Protein AF-A0A1F5KJW1-F1 (afdb_monomer)

Mean predicted aligned error: 9.25 Å

Organism: NCBI:txid1797776

Secondary structure (DSSP, 8-state):
-HHHHHHHHHHHHHHHHHHHHHHHHT--HHHHHH-TT-HHHHHHHHHHHHHHHHHHHHHHHT---

pLDDT: mean 72.55, std 8.72, range [38.25, 82.12]

Solvent-accessible surface area (backbone atoms only — not comparable to full-atom values): 3739 Å² total; per-residue (Å²): 125,72,64,63,57,54,56,51,51,51,50,49,52,52,48,24,50,50,53,52,45,22,69,72,67,72,43,59,63,59,29,73,74,72,41,70,90,41,76,62,46,55,51,50,51,51,53,38,49,50,51,37,50,53,51,50,50,50,58,68,64,60,79,77,126

Sequence (65 aa):
MKGLALYAGWLVVLGALVVGLQGLLQLDVLGAVLGENTLWTRAVEVLIGLSGVMLGYKMLMGKKG

Foldseek 3Di:
DVVVVVVVVVVLQVLLVVLVVCVVVVPPPLCVVVNPPDPVSVVSSVVSPVSSVVVVVCVVVVPPD

InterPro domains:
  IPR007211 Protein of unknown function DUF378 [PF04070] (6-55)

Radius of gyration: 13.73 Å; Cα contacts (8 Å, |Δi|>4): 32; chains: 1; bounding box: 35×24×37 Å

Structure (mmCIF, N/CA/C/O backbone):
data_AF-A0A1F5KJW1-F1
#
_entry.id   AF-A0A1F5KJW1-F1
#
loop_
_atom_site.group_PDB
_atom_site.id
_atom_site.type_symbol
_atom_site.label_atom_id
_atom_site.label_alt_id
_atom_site.label_comp_id
_atom_site.label_asym_id
_atom_site.label_entity_id
_atom_site.label_seq_id
_atom_site.pdbx_PDB_ins_code
_atom_site.Cartn_x
_atom_site.Cartn_y
_atom_site.Cartn_z
_atom_site.occupancy
_atom_site.B_iso_or_equiv
_atom_site.auth_seq_id
_atom_site.auth_comp_id
_atom_site.auth_asym_id
_atom_site.auth_atom_id
_atom_site.pdbx_PDB_model_num
ATOM 1 N N . MET A 1 1 ? -24.991 8.154 -2.324 1.00 55.59 1 MET A N 1
ATOM 2 C CA . MET A 1 1 ? -23.520 7.970 -2.236 1.00 55.59 1 MET A CA 1
ATOM 3 C C . MET A 1 1 ? -23.062 6.868 -1.256 1.00 55.59 1 MET A C 1
ATOM 5 O O . MET A 1 1 ? -21.871 6.769 -1.009 1.00 55.59 1 MET A O 1
ATOM 9 N N . LYS A 1 2 ? -23.937 5.997 -0.713 1.00 57.19 2 LYS A N 1
ATOM 10 C CA . LYS A 1 2 ? -23.521 4.950 0.255 1.00 57.19 2 LYS A CA 1
ATOM 11 C C . LYS A 1 2 ? -22.890 3.701 -0.389 1.00 57.19 2 LYS A C 1
ATOM 13 O O . LYS A 1 2 ? -22.030 3.081 0.218 1.00 57.19 2 LYS A O 1
ATOM 18 N N . GLY A 1 3 ? -23.276 3.361 -1.623 1.00 59.53 3 GLY A N 1
ATOM 19 C CA . GLY A 1 3 ? -22.764 2.171 -2.319 1.00 59.53 3 GLY A CA 1
ATOM 20 C C . GLY A 1 3 ? -21.290 2.277 -2.720 1.00 59.53 3 GLY A C 1
ATOM 21 O O . GLY A 1 3 ? -20.530 1.347 -2.485 1.00 59.53 3 GLY A O 1
ATOM 22 N N . LEU A 1 4 ?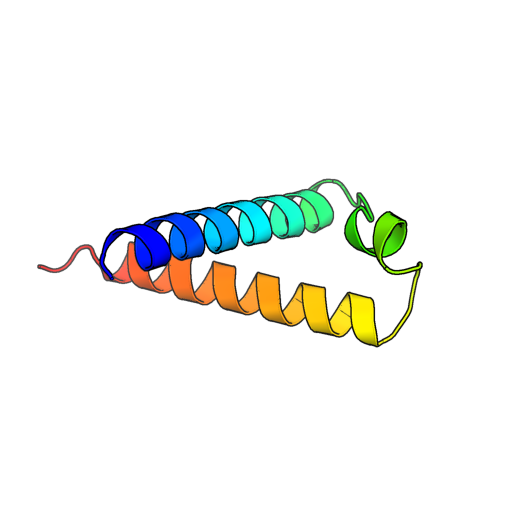 -20.859 3.429 -3.251 1.00 61.75 4 LEU A N 1
ATOM 23 C CA . LEU A 1 4 ? -19.478 3.630 -3.718 1.00 61.75 4 LEU A CA 1
ATOM 24 C C . LEU A 1 4 ? -18.438 3.462 -2.600 1.00 61.75 4 LEU A C 1
ATOM 26 O O . LEU A 1 4 ? -17.384 2.883 -2.830 1.00 61.75 4 LEU A O 1
ATOM 30 N N . ALA A 1 5 ? -18.754 3.926 -1.388 1.00 65.19 5 ALA A N 1
ATOM 31 C CA . ALA A 1 5 ? -17.870 3.797 -0.230 1.00 65.19 5 ALA A CA 1
ATOM 32 C C . ALA A 1 5 ? -17.675 2.333 0.200 1.00 65.19 5 ALA A C 1
ATOM 34 O O . ALA A 1 5 ? -16.586 1.951 0.619 1.00 65.19 5 ALA A O 1
ATOM 35 N N . LEU A 1 6 ? -18.712 1.504 0.051 1.00 71.31 6 LEU A N 1
ATOM 36 C CA . LEU A 1 6 ? -18.651 0.067 0.318 1.00 71.31 6 LEU A CA 1
ATOM 37 C C . LEU A 1 6 ? -17.757 -0.646 -0.702 1.00 71.31 6 LEU A C 1
ATOM 39 O O . LEU A 1 6 ? -16.861 -1.387 -0.308 1.00 71.31 6 LEU A O 1
ATOM 43 N N . TYR A 1 7 ? -17.941 -0.369 -1.997 1.00 76.62 7 TYR A N 1
ATOM 44 C CA . TYR A 1 7 ? -17.083 -0.926 -3.049 1.00 76.62 7 TYR A CA 1
ATOM 45 C C . TYR A 1 7 ? -15.626 -0.471 -2.908 1.00 76.62 7 TYR A C 1
ATOM 47 O O . TYR A 1 7 ? -14.717 -1.286 -3.038 1.00 76.62 7 TYR A O 1
ATOM 55 N N . ALA A 1 8 ? -15.396 0.801 -2.571 1.00 74.00 8 ALA A N 1
ATOM 56 C CA . ALA A 1 8 ? -14.060 1.329 -2.307 1.00 74.00 8 ALA A CA 1
ATOM 57 C C . ALA A 1 8 ? -13.400 0.648 -1.096 1.00 74.00 8 ALA A C 1
ATOM 59 O O . ALA A 1 8 ? -12.231 0.284 -1.166 1.00 74.00 8 ALA A O 1
ATOM 60 N N . GLY A 1 9 ? -14.147 0.408 -0.012 1.00 73.31 9 GLY A N 1
ATOM 61 C CA . GLY A 1 9 ? -13.646 -0.332 1.148 1.00 73.31 9 GLY A CA 1
ATOM 62 C C . GLY A 1 9 ? -13.224 -1.761 0.795 1.00 73.31 9 GLY A C 1
ATOM 63 O O . GLY A 1 9 ? -12.134 -2.188 1.166 1.00 73.31 9 GLY A O 1
ATOM 64 N N . TRP A 1 10 ? -14.041 -2.472 0.013 1.00 79.69 10 TRP A N 1
ATOM 65 C CA . TRP A 1 10 ? -13.708 -3.815 -0.474 1.00 79.69 10 TRP A CA 1
ATOM 66 C C . TRP A 1 10 ? -12.488 -3.828 -1.400 1.00 79.69 10 TRP A C 1
ATOM 68 O O . TRP A 1 10 ? -11.644 -4.711 -1.268 1.00 79.69 10 TRP A O 1
ATOM 78 N N . LEU A 1 11 ? -12.348 -2.835 -2.283 1.00 78.31 11 LEU A N 1
ATOM 79 C CA . LEU A 1 11 ? -11.169 -2.679 -3.142 1.00 78.31 11 LEU A CA 1
ATOM 80 C C . LEU A 1 11 ? -9.885 -2.469 -2.329 1.00 78.31 11 LEU A C 1
ATOM 82 O O . LEU A 1 11 ? -8.858 -3.056 -2.656 1.00 78.31 11 LEU A O 1
ATOM 86 N N . VAL A 1 12 ? -9.943 -1.687 -1.247 1.00 77.75 12 VAL A N 1
ATOM 87 C CA . VAL A 1 12 ? -8.795 -1.476 -0.349 1.00 77.75 12 VAL A CA 1
ATOM 88 C C . VAL A 1 12 ? -8.421 -2.764 0.382 1.00 77.75 12 VAL A C 1
ATOM 90 O O . VAL A 1 12 ? -7.240 -3.089 0.469 1.00 77.75 12 VAL A O 1
ATOM 93 N N . VAL A 1 13 ? -9.408 -3.516 0.879 1.00 80.38 13 VAL A N 1
ATOM 94 C CA . VAL A 1 13 ? -9.158 -4.801 1.552 1.00 80.38 13 VAL A CA 1
ATOM 95 C C . VAL A 1 13 ? -8.538 -5.801 0.583 1.00 80.38 13 VAL A C 1
ATOM 97 O O . VAL A 1 13 ? -7.526 -6.406 0.919 1.00 80.38 13 VAL A O 1
ATOM 100 N N . LEU A 1 14 ? -9.091 -5.938 -0.625 1.00 82.12 14 LEU A N 1
ATOM 101 C CA . LEU A 1 14 ? -8.539 -6.815 -1.658 1.00 82.12 14 LEU A CA 1
ATOM 102 C C . LEU A 1 14 ? -7.120 -6.398 -2.055 1.00 82.12 14 LEU A C 1
ATOM 104 O O . LEU A 1 14 ? -6.243 -7.252 -2.117 1.00 82.12 14 LEU A O 1
ATOM 108 N N . GLY A 1 15 ? -6.867 -5.101 -2.254 1.00 78.50 15 GLY A N 1
ATOM 109 C CA . GLY A 1 15 ? -5.530 -4.586 -2.554 1.00 78.50 15 GLY A CA 1
ATOM 110 C C . GLY A 1 15 ? -4.521 -4.886 -1.444 1.00 78.50 15 GLY A C 1
ATOM 111 O O . GLY A 1 15 ? -3.430 -5.375 -1.722 1.00 78.50 15 GLY A O 1
ATOM 112 N N . ALA A 1 16 ? -4.899 -4.674 -0.180 1.00 77.62 16 ALA A N 1
ATOM 113 C CA . ALA A 1 16 ? -4.053 -4.994 0.969 1.00 77.62 16 ALA A CA 1
ATOM 114 C C . ALA A 1 16 ? -3.777 -6.500 1.092 1.00 77.62 16 ALA A C 1
ATOM 116 O O . ALA A 1 16 ? -2.666 -6.890 1.443 1.00 77.62 16 ALA A O 1
ATOM 117 N N . LEU A 1 17 ? -4.766 -7.342 0.780 1.00 81.75 17 LEU A N 1
ATOM 118 C CA . LEU A 1 17 ? -4.626 -8.796 0.795 1.00 81.75 17 LEU A CA 1
ATOM 119 C C . LEU A 1 17 ? -3.689 -9.261 -0.320 1.00 81.75 17 LEU A C 1
ATOM 121 O O . LEU A 1 17 ? -2.802 -10.059 -0.049 1.00 81.75 17 LEU A O 1
ATOM 125 N N . VAL A 1 18 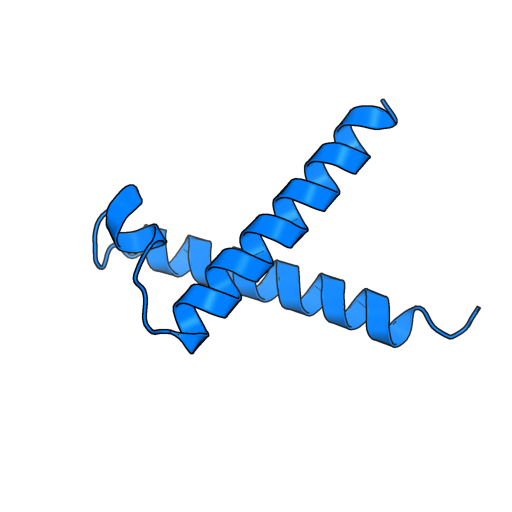? -3.825 -8.714 -1.533 1.00 79.56 18 VAL A N 1
ATOM 126 C CA . VAL A 1 18 ? -2.921 -8.987 -2.659 1.00 79.56 18 VAL A CA 1
ATOM 127 C C . VAL A 1 18 ? -1.493 -8.585 -2.303 1.00 79.56 18 VAL A C 1
ATOM 129 O O . VAL A 1 18 ? -0.616 -9.434 -2.371 1.00 79.56 18 VAL A O 1
ATOM 132 N N . VAL A 1 19 ? -1.259 -7.358 -1.829 1.00 78.06 19 VAL A N 1
ATOM 133 C CA . VAL A 1 19 ? 0.090 -6.887 -1.457 1.00 78.06 19 VAL A CA 1
ATOM 134 C C . VAL A 1 19 ? 0.675 -7.664 -0.277 1.00 78.06 19 VAL A C 1
ATOM 136 O O . VAL A 1 19 ? 1.852 -8.021 -0.288 1.00 78.06 19 VAL A O 1
ATOM 139 N N . GLY A 1 20 ? -0.140 -7.996 0.727 1.00 77.00 20 GLY A N 1
ATOM 140 C CA . GLY A 1 20 ? 0.284 -8.857 1.830 1.00 77.00 20 GLY A CA 1
ATOM 141 C C . GLY A 1 20 ? 0.681 -10.255 1.351 1.00 77.00 20 GLY A C 1
ATOM 142 O O . GLY A 1 20 ? 1.702 -10.787 1.779 1.00 77.00 20 GLY A O 1
ATOM 143 N N . LEU A 1 21 ? -0.087 -10.830 0.421 1.00 76.69 21 LEU A N 1
ATOM 144 C CA . LEU A 1 21 ? 0.193 -12.139 -0.164 1.00 76.69 21 LEU A CA 1
ATOM 145 C C . LEU A 1 21 ? 1.415 -12.107 -1.091 1.00 76.69 21 LEU A C 1
ATOM 147 O O . LEU A 1 21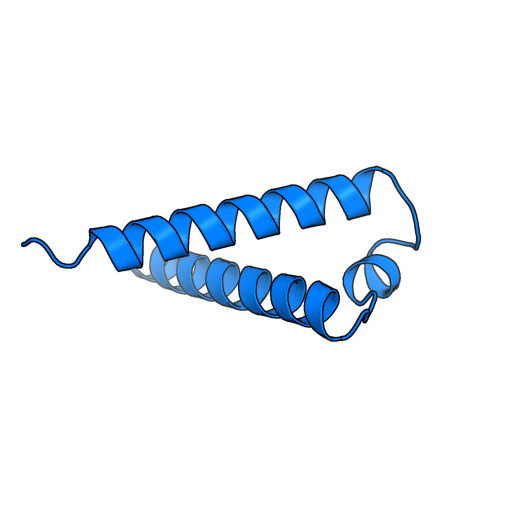 ? 2.189 -13.057 -1.083 1.00 76.69 21 LEU A O 1
ATOM 151 N N . GLN A 1 22 ? 1.631 -11.019 -1.835 1.00 78.81 22 GLN A N 1
ATOM 152 C CA . GLN A 1 22 ? 2.849 -10.789 -2.617 1.00 78.81 22 GLN A CA 1
ATOM 153 C C . GLN A 1 22 ? 4.089 -10.781 -1.719 1.00 78.81 22 GLN A C 1
ATOM 155 O O . GLN A 1 22 ? 5.061 -11.466 -2.021 1.00 78.81 22 GLN A O 1
ATOM 160 N N . GLY A 1 23 ? 4.038 -10.073 -0.585 1.00 71.69 23 GLY A N 1
ATOM 161 C CA . GLY A 1 23 ? 5.129 -10.060 0.392 1.00 71.69 23 GLY A CA 1
ATOM 162 C C . GLY A 1 23 ? 5.366 -11.423 1.052 1.00 71.69 23 GLY A C 1
ATOM 163 O O . GLY A 1 23 ? 6.511 -11.785 1.313 1.00 71.69 23 GLY A O 1
ATOM 164 N N . LEU A 1 24 ? 4.300 -12.198 1.289 1.00 72.38 24 LEU A N 1
ATOM 165 C CA . LEU A 1 24 ? 4.380 -13.519 1.921 1.00 72.38 24 LEU A CA 1
ATOM 166 C C . LEU A 1 24 ? 4.877 -14.614 0.962 1.00 72.38 24 LEU A C 1
ATOM 168 O O . LEU A 1 24 ? 5.654 -15.476 1.360 1.00 72.38 24 LEU A O 1
ATOM 172 N N . LEU A 1 25 ? 4.415 -14.589 -0.290 1.00 78.69 25 LEU A N 1
ATOM 173 C CA . LEU A 1 25 ? 4.730 -15.583 -1.322 1.00 78.69 25 LEU A CA 1
ATOM 174 C C . LEU A 1 25 ? 5.887 -15.153 -2.235 1.00 78.69 25 LEU A C 1
ATOM 176 O O . LEU A 1 25 ? 6.221 -15.892 -3.157 1.00 78.69 25 LEU A O 1
ATOM 180 N N . GLN A 1 26 ? 6.472 -13.970 -2.009 1.00 68.62 26 GLN A N 1
ATOM 181 C CA . GLN A 1 26 ? 7.451 -13.335 -2.906 1.00 68.62 26 GLN A CA 1
ATOM 182 C C . GLN A 1 26 ? 6.965 -13.265 -4.367 1.00 68.62 26 GLN A C 1
ATOM 184 O O . GLN A 1 26 ? 7.755 -13.314 -5.307 1.00 68.62 26 GLN A O 1
ATOM 189 N N . LEU A 1 27 ? 5.646 -13.178 -4.566 1.00 70.12 27 LEU A N 1
ATOM 190 C CA . LEU A 1 27 ? 5.033 -13.085 -5.887 1.00 70.12 27 LEU A CA 1
ATOM 191 C C . LEU A 1 27 ? 4.978 -11.619 -6.300 1.00 70.12 27 LEU A C 1
ATOM 193 O O . LEU A 1 27 ? 4.263 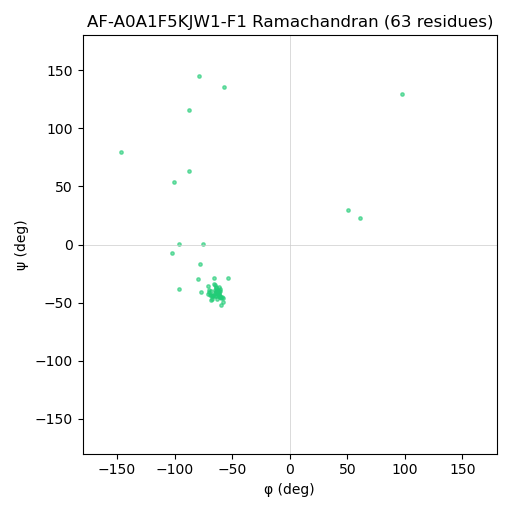-10.828 -5.690 1.00 70.12 27 LEU A O 1
ATOM 197 N N . ASP A 1 28 ? 5.685 -11.246 -7.360 1.00 70.62 28 ASP A N 1
ATOM 198 C CA . ASP A 1 28 ? 5.704 -9.864 -7.844 1.00 70.62 28 ASP A CA 1
ATOM 199 C C . ASP A 1 28 ? 4.548 -9.589 -8.828 1.00 70.62 28 ASP A C 1
ATOM 201 O O . ASP A 1 28 ? 4.731 -9.347 -10.019 1.00 70.62 28 ASP A O 1
ATOM 205 N N . VAL A 1 29 ? 3.309 -9.699 -8.337 1.00 73.38 29 VAL A N 1
ATOM 206 C CA . VAL A 1 29 ? 2.086 -9.462 -9.128 1.00 73.38 29 VAL A CA 1
ATOM 207 C C . VAL A 1 29 ? 2.000 -8.009 -9.607 1.00 73.38 29 VAL A C 1
ATOM 209 O O . VAL A 1 29 ? 1.615 -7.751 -10.746 1.00 73.38 29 VAL A O 1
ATOM 212 N N . LEU A 1 30 ? 2.373 -7.051 -8.759 1.00 72.06 30 LEU A N 1
ATOM 213 C CA . LEU A 1 30 ? 2.415 -5.635 -9.116 1.00 72.06 30 LEU A CA 1
ATOM 214 C C . LEU A 1 30 ? 3.550 -5.330 -10.091 1.00 72.06 30 LEU A C 1
ATOM 216 O O . LEU A 1 30 ? 3.304 -4.606 -11.050 1.00 72.06 30 LEU A O 1
ATOM 220 N N . GLY A 1 31 ? 4.740 -5.913 -9.929 1.00 69.94 31 GLY A N 1
ATOM 221 C CA . GLY A 1 31 ? 5.815 -5.829 -10.918 1.00 69.94 31 GLY A CA 1
ATOM 222 C C . GLY A 1 31 ? 5.428 -6.438 -12.266 1.00 69.94 31 GLY A C 1
ATOM 223 O O . GLY A 1 31 ? 5.727 -5.857 -13.305 1.00 69.94 31 GLY A O 1
ATOM 224 N N . ALA A 1 32 ? 4.663 -7.532 -12.277 1.00 74.50 32 ALA A N 1
ATOM 225 C CA . ALA A 1 32 ? 4.165 -8.137 -13.512 1.00 74.50 32 ALA A CA 1
ATOM 226 C C . ALA A 1 32 ? 3.167 -7.243 -14.279 1.00 74.50 32 ALA A C 1
ATOM 228 O O . ALA A 1 32 ? 3.084 -7.328 -15.503 1.00 74.50 32 ALA A O 1
ATOM 229 N N . VAL A 1 33 ? 2.411 -6.386 -13.582 1.00 75.06 33 VAL A N 1
ATOM 230 C CA . VAL A 1 33 ? 1.388 -5.512 -14.192 1.00 75.06 33 VAL A CA 1
ATOM 231 C C . VAL A 1 33 ? 1.914 -4.102 -14.473 1.00 75.06 33 VAL A C 1
ATOM 233 O O . VAL A 1 33 ? 1.566 -3.503 -15.488 1.00 75.06 33 VAL A O 1
ATOM 236 N N . LEU A 1 34 ? 2.736 -3.558 -13.575 1.00 70.44 34 LEU A N 1
ATOM 237 C CA . LEU A 1 34 ? 3.229 -2.176 -13.608 1.00 70.44 34 LEU A CA 1
ATOM 238 C C . LEU A 1 34 ? 4.673 -2.063 -14.127 1.00 70.44 34 LEU A C 1
ATOM 240 O O . LEU A 1 34 ? 5.150 -0.952 -14.352 1.00 70.44 34 LEU A O 1
ATOM 244 N N . GLY A 1 35 ? 5.356 -3.190 -14.340 1.00 65.69 35 GLY A N 1
ATOM 245 C CA . GLY A 1 35 ? 6.765 -3.265 -14.719 1.00 65.69 35 GLY A CA 1
ATOM 246 C C . GLY A 1 35 ? 7.670 -3.526 -13.511 1.00 65.69 35 GLY A C 1
ATOM 247 O O . GLY A 1 35 ? 7.585 -2.837 -12.486 1.00 65.69 35 GLY A O 1
ATOM 248 N N . GLU A 1 36 ? 8.546 -4.528 -13.642 1.00 65.94 36 GLU A N 1
ATOM 249 C CA . GLU A 1 36 ? 9.504 -4.919 -12.605 1.00 65.94 36 GLU A CA 1
ATOM 250 C C . GLU A 1 36 ? 10.403 -3.737 -12.208 1.00 65.94 36 GLU A C 1
ATOM 252 O O . GLU A 1 36 ? 10.953 -3.024 -13.048 1.00 65.94 36 GLU A O 1
ATOM 257 N N . ASN A 1 37 ? 10.601 -3.563 -10.898 1.00 62.12 37 ASN A N 1
ATOM 258 C CA . ASN A 1 37 ? 11.634 -2.698 -10.316 1.00 62.12 37 ASN A CA 1
ATOM 259 C C . ASN A 1 37 ? 11.575 -1.194 -10.648 1.00 62.12 37 ASN A C 1
ATOM 261 O O . ASN A 1 37 ? 12.572 -0.484 -10.487 1.00 62.12 37 ASN A O 1
ATOM 265 N N . THR A 1 38 ? 10.416 -0.655 -11.026 1.00 69.69 38 THR A N 1
ATOM 266 C CA . THR A 1 38 ? 10.264 0.805 -11.075 1.0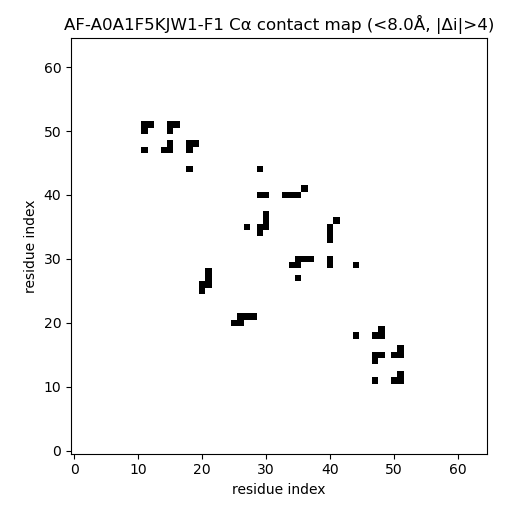0 69.69 38 THR A CA 1
ATOM 267 C C . THR A 1 38 ? 10.040 1.379 -9.669 1.00 69.69 38 THR A C 1
ATOM 269 O O . THR A 1 38 ? 9.383 0.777 -8.816 1.00 69.69 38 THR A O 1
ATOM 272 N N . LEU A 1 39 ? 10.573 2.581 -9.411 1.00 75.88 39 LEU A N 1
ATOM 273 C CA . LEU A 1 39 ? 10.316 3.337 -8.171 1.00 75.88 39 LEU A CA 1
ATOM 274 C C . LEU A 1 39 ? 8.809 3.520 -7.906 1.00 75.88 39 LEU A 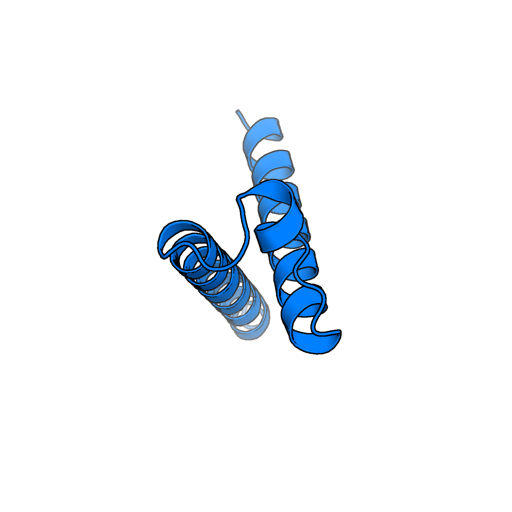C 1
ATOM 276 O O . LEU A 1 39 ? 8.388 3.580 -6.753 1.00 75.88 39 LEU A O 1
ATOM 280 N N . TRP A 1 40 ? 8.007 3.560 -8.972 1.00 72.19 40 TRP A N 1
ATOM 281 C CA . TRP A 1 40 ? 6.553 3.660 -8.916 1.00 72.19 40 TRP A CA 1
ATOM 282 C C . TRP A 1 40 ? 5.893 2.413 -8.332 1.00 72.19 40 TRP A C 1
ATOM 284 O O . TRP A 1 40 ? 5.067 2.550 -7.433 1.00 72.19 40 TRP A O 1
ATOM 294 N N . THR A 1 41 ? 6.283 1.213 -8.772 1.00 73.88 41 THR A N 1
ATOM 295 C CA . THR A 1 41 ? 5.734 -0.050 -8.249 1.00 73.88 41 THR A CA 1
ATOM 296 C C . THR A 1 41 ? 5.969 -0.156 -6.741 1.00 73.88 41 THR A C 1
ATOM 298 O O . THR A 1 41 ? 5.032 -0.392 -5.979 1.00 73.88 41 THR A O 1
ATOM 301 N N . ARG A 1 42 ? 7.189 0.172 -6.286 1.00 74.50 42 ARG A N 1
ATOM 302 C CA . ARG A 1 42 ? 7.535 0.187 -4.854 1.00 74.50 42 ARG A CA 1
ATOM 303 C C . ARG A 1 42 ? 6.745 1.228 -4.063 1.00 74.50 42 ARG A C 1
ATOM 305 O O . ARG A 1 42 ? 6.312 0.955 -2.947 1.00 74.50 42 ARG A O 1
ATOM 312 N N . ALA A 1 43 ? 6.547 2.426 -4.616 1.00 79.94 43 ALA A N 1
ATOM 313 C CA . ALA A 1 43 ? 5.757 3.463 -3.955 1.00 79.94 43 ALA A CA 1
ATOM 314 C C . ALA A 1 43 ? 4.294 3.027 -3.770 1.00 79.94 43 ALA A C 1
ATOM 316 O O . ALA A 1 43 ? 3.716 3.239 -2.703 1.00 79.94 43 ALA A O 1
ATOM 317 N N . VAL A 1 44 ? 3.710 2.375 -4.780 1.00 79.88 44 VAL A N 1
ATOM 318 C CA . VAL A 1 44 ? 2.339 1.849 -4.727 1.00 79.88 44 VAL A CA 1
ATOM 319 C C . VAL A 1 44 ? 2.221 0.718 -3.702 1.00 79.88 44 VAL A C 1
ATOM 321 O O . VAL A 1 44 ? 1.304 0.743 -2.884 1.00 79.88 44 VAL A O 1
ATOM 324 N N . GLU A 1 45 ? 3.171 -0.216 -3.668 1.00 75.19 45 GLU A N 1
ATOM 325 C CA . GLU A 1 45 ? 3.218 -1.287 -2.662 1.00 75.19 45 GLU A CA 1
ATOM 326 C C . GLU A 1 45 ? 3.271 -0.746 -1.234 1.00 75.19 45 GLU A C 1
ATOM 328 O O . GLU A 1 45 ? 2.504 -1.179 -0.372 1.00 75.19 45 GLU A O 1
ATOM 333 N N . VAL A 1 46 ? 4.125 0.249 -0.986 1.00 79.50 46 VAL A N 1
ATOM 334 C CA . VAL A 1 46 ? 4.254 0.882 0.332 1.00 79.50 46 VAL A CA 1
ATOM 335 C C . VAL A 1 46 ? 2.963 1.603 0.728 1.00 79.50 46 VAL A C 1
ATOM 337 O O . VAL A 1 46 ? 2.530 1.488 1.876 1.00 79.50 46 VAL A O 1
ATOM 340 N N . LEU A 1 47 ? 2.307 2.307 -0.201 1.00 81.94 47 LEU A N 1
ATOM 341 C CA . LEU A 1 47 ? 1.030 2.983 0.059 1.00 81.94 47 LEU A CA 1
ATOM 342 C C . LEU A 1 47 ? -0.099 1.994 0.374 1.00 81.94 47 LEU A C 1
ATOM 344 O O . LEU A 1 47 ? -0.887 2.235 1.295 1.00 81.94 47 LEU A O 1
ATOM 348 N N . ILE A 1 48 ? -0.173 0.876 -0.352 1.00 81.12 48 ILE A N 1
ATOM 349 C CA . ILE A 1 48 ? -1.163 -0.176 -0.099 1.00 81.12 48 ILE A CA 1
ATOM 350 C C . ILE A 1 48 ? -0.871 -0.866 1.238 1.00 81.12 48 ILE A C 1
ATOM 352 O O . ILE A 1 48 ? -1.787 -1.039 2.043 1.00 81.12 48 ILE A O 1
ATOM 356 N N . GLY A 1 49 ? 0.394 -1.187 1.519 1.00 78.25 49 GLY A N 1
ATOM 357 C CA . GLY A 1 49 ? 0.824 -1.769 2.789 1.00 78.25 49 GLY A CA 1
ATOM 358 C C . GLY A 1 49 ? 0.477 -0.879 3.985 1.00 78.25 49 GLY A C 1
ATOM 359 O O . GLY A 1 49 ? -0.164 -1.336 4.930 1.00 78.25 49 GLY A O 1
ATOM 360 N N . LEU A 1 50 ? 0.802 0.417 3.922 1.00 79.75 50 LEU A N 1
ATOM 361 C CA . LEU A 1 50 ? 0.439 1.397 4.955 1.00 79.75 50 LEU A CA 1
ATOM 362 C C . LEU A 1 50 ? -1.077 1.521 5.135 1.00 79.75 50 LEU A C 1
ATOM 364 O O . LEU A 1 50 ? -1.561 1.602 6.265 1.00 79.75 50 LEU A O 1
ATOM 368 N N . SER A 1 51 ? -1.833 1.500 4.035 1.00 79.44 51 SER A N 1
ATOM 369 C CA . SER A 1 51 ? -3.298 1.549 4.073 1.00 79.44 51 SER A CA 1
ATOM 370 C C . SER A 1 51 ? -3.883 0.305 4.746 1.00 79.44 51 SER A C 1
ATOM 372 O O . SER A 1 51 ? -4.748 0.429 5.613 1.00 79.44 51 SER A O 1
ATOM 374 N N . GLY A 1 52 ? -3.369 -0.883 4.413 1.00 75.44 52 GLY A N 1
ATOM 375 C CA . GLY A 1 52 ? -3.749 -2.148 5.041 1.00 75.44 52 GLY A CA 1
ATOM 376 C C . GLY A 1 52 ? -3.434 -2.176 6.537 1.00 75.44 52 GLY A C 1
ATOM 377 O O . GLY A 1 52 ? -4.294 -2.539 7.340 1.00 75.44 52 GLY A O 1
ATOM 378 N N . VAL A 1 53 ? -2.245 -1.710 6.933 1.00 79.69 53 VAL A N 1
ATOM 379 C CA . VAL A 1 53 ? -1.838 -1.610 8.344 1.00 79.69 53 VAL A CA 1
ATOM 380 C C . VAL A 1 53 ? -2.720 -0.625 9.109 1.00 79.69 53 VAL A C 1
ATOM 382 O O . VAL A 1 53 ? -3.177 -0.953 10.201 1.00 79.69 53 VAL A O 1
ATOM 385 N N . MET A 1 54 ? -3.023 0.554 8.555 1.00 78.69 54 MET A N 1
ATOM 386 C CA . MET A 1 54 ? -3.903 1.524 9.219 1.00 78.69 54 MET A CA 1
ATOM 387 C C . MET A 1 54 ? -5.321 0.964 9.407 1.00 78.69 54 MET A C 1
ATOM 389 O O . MET A 1 54 ? -5.949 1.181 10.445 1.00 78.69 54 MET A O 1
ATOM 393 N N . LEU A 1 55 ? -5.828 0.228 8.417 1.00 75.56 55 LEU A N 1
ATOM 394 C CA . LEU A 1 55 ? -7.159 -0.370 8.456 1.00 75.56 55 LEU A CA 1
ATOM 395 C C . LEU A 1 55 ? -7.216 -1.528 9.465 1.00 75.56 55 LEU A C 1
ATOM 397 O O . LEU A 1 55 ? -8.130 -1.569 10.288 1.00 75.56 55 LEU A O 1
ATOM 401 N N . GLY A 1 56 ? -6.192 -2.387 9.493 1.00 76.75 56 GLY A N 1
ATOM 402 C CA . GLY A 1 56 ? -6.022 -3.423 10.515 1.00 7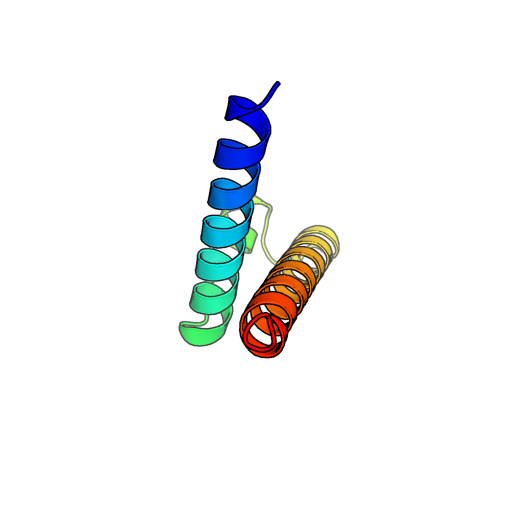6.75 56 GLY A CA 1
ATOM 403 C C . GLY A 1 56 ? -5.869 -2.843 11.924 1.00 76.75 56 GLY A C 1
ATOM 404 O O . GLY A 1 56 ? -6.519 -3.306 12.857 1.00 76.75 56 GLY A O 1
ATOM 405 N N . TYR A 1 57 ? -5.096 -1.766 12.080 1.00 77.81 57 TYR A N 1
ATOM 406 C CA . TYR A 1 57 ? -4.948 -1.051 13.349 1.00 77.81 57 TYR A CA 1
ATOM 407 C C . TYR A 1 57 ? -6.276 -0.459 13.830 1.00 77.81 57 TYR A C 1
ATOM 409 O O . TYR A 1 57 ? -6.630 -0.611 14.997 1.00 77.81 57 TYR A O 1
ATOM 417 N N . LYS A 1 58 ? -7.066 0.147 12.934 1.00 75.88 58 LYS A N 1
ATOM 418 C CA . LYS A 1 58 ? -8.423 0.615 13.253 1.00 75.88 58 LYS A CA 1
ATOM 419 C C . LYS A 1 58 ? -9.373 -0.526 13.615 1.00 75.88 58 LYS A C 1
ATOM 421 O O . LYS A 1 58 ? -10.201 -0.337 14.496 1.00 75.88 58 LYS A O 1
ATOM 426 N N . MET A 1 59 ? -9.262 -1.693 12.981 1.00 71.75 59 MET A N 1
ATOM 427 C CA . MET A 1 59 ? -10.062 -2.869 13.345 1.00 71.75 59 MET A CA 1
ATOM 428 C C . MET A 1 59 ? -9.671 -3.430 14.720 1.00 71.75 59 MET A C 1
ATOM 430 O O . MET A 1 59 ? -10.552 -3.766 15.507 1.00 71.75 59 MET A O 1
ATOM 434 N N . LEU A 1 60 ? -8.375 -3.473 15.045 1.00 74.81 60 LEU A N 1
ATOM 435 C CA . LEU A 1 60 ? -7.879 -3.920 16.352 1.00 74.81 60 LEU A CA 1
ATOM 436 C C . LEU A 1 60 ? -8.209 -2.923 17.474 1.00 74.81 60 LEU A C 1
ATOM 438 O O . LEU A 1 60 ? -8.600 -3.332 18.565 1.00 74.81 60 LEU A O 1
ATOM 442 N N . MET A 1 61 ? -8.116 -1.618 17.205 1.00 73.38 61 MET A N 1
ATOM 443 C CA . MET A 1 61 ? -8.518 -0.559 18.144 1.00 73.38 61 MET A CA 1
ATOM 444 C C . MET A 1 61 ? -10.041 -0.354 18.200 1.00 73.38 61 MET A C 1
ATOM 446 O O . MET A 1 61 ? -10.548 0.232 19.152 1.00 73.38 61 MET A O 1
ATOM 450 N N . GLY A 1 62 ? -10.782 -0.865 17.214 1.00 55.84 62 GLY A N 1
ATOM 451 C CA . GLY A 1 62 ? -12.235 -0.739 17.084 1.00 55.84 62 GLY A CA 1
ATOM 452 C C . GLY A 1 62 ? -13.053 -1.629 18.022 1.00 55.84 62 GLY A C 1
ATOM 453 O O . GLY A 1 62 ? -14.277 -1.559 17.994 1.00 55.84 62 GLY A O 1
ATOM 454 N N . LYS A 1 63 ? -12.418 -2.432 18.886 1.00 51.91 63 LYS A N 1
ATOM 455 C CA . LYS A 1 63 ? -13.096 -3.184 19.956 1.00 51.91 63 LYS A CA 1
ATOM 456 C C . 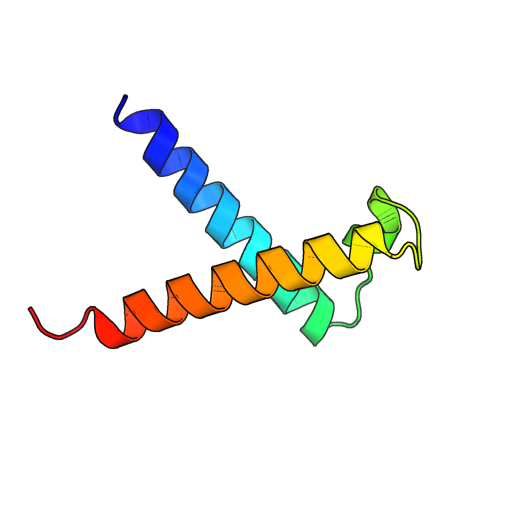LYS A 1 63 ? -12.957 -2.488 21.317 1.00 51.91 63 LYS A C 1
ATOM 458 O O . LYS A 1 63 ? -12.499 -3.083 22.286 1.00 51.91 63 LYS A O 1
ATOM 463 N N . LYS A 1 64 ? -13.347 -1.213 21.376 1.00 46.66 64 LYS A N 1
ATOM 464 C CA . LYS A 1 64 ? -13.750 -0.493 22.598 1.00 46.66 64 LYS A CA 1
ATOM 465 C C . LYS A 1 64 ? -14.839 0.519 22.227 1.00 46.66 64 LYS A C 1
ATOM 467 O O . LYS A 1 64 ? -14.570 1.702 22.038 1.00 46.66 64 LYS A O 1
ATOM 472 N N . GLY A 1 65 ? -16.051 0.002 22.085 1.00 38.25 65 GLY A N 1
ATOM 473 C CA . GLY A 1 65 ? -17.312 0.728 21.988 1.00 38.25 65 GLY A CA 1
ATOM 474 C C . GLY A 1 65 ? -18.399 -0.208 22.469 1.00 38.25 65 GLY A C 1
ATOM 475 O O . GLY A 1 65 ? -18.551 -1.255 21.80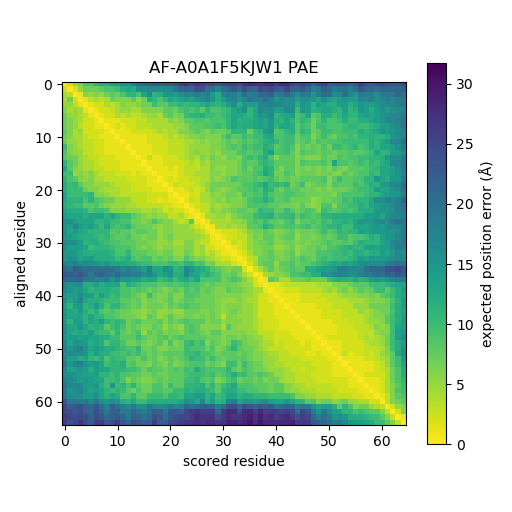5 1.00 38.25 65 GLY A O 1
#